Protein AF-A0A9Q0ZP35-F1 (afdb_monomer)

Structure (mmCIF, N/CA/C/O backbone):
data_AF-A0A9Q0ZP35-F1
#
_entry.id   AF-A0A9Q0ZP35-F1
#
loop_
_atom_site.group_PDB
_atom_site.id
_atom_site.type_symbol
_atom_site.label_atom_id
_atom_site.label_alt_id
_atom_site.label_comp_id
_atom_site.label_asym_id
_atom_site.label_entity_id
_atom_site.label_seq_id
_atom_site.pdbx_PDB_ins_code
_atom_site.Cartn_x
_atom_site.Cartn_y
_atom_site.Cartn_z
_atom_site.occupancy
_atom_site.B_iso_or_equiv
_atom_site.auth_seq_id
_atom_site.auth_comp_id
_atom_site.auth_asym_id
_atom_site.auth_atom_id
_atom_site.pdbx_PDB_model_num
ATOM 1 N N . MET A 1 1 ? 22.284 16.880 53.306 1.00 50.34 1 MET A N 1
ATOM 2 C CA . MET A 1 1 ? 22.492 16.732 51.847 1.00 50.34 1 MET A CA 1
ATOM 3 C C . MET A 1 1 ? 21.295 17.346 51.141 1.00 50.34 1 MET A C 1
ATOM 5 O O . MET A 1 1 ? 20.178 16.910 51.371 1.00 50.34 1 MET A 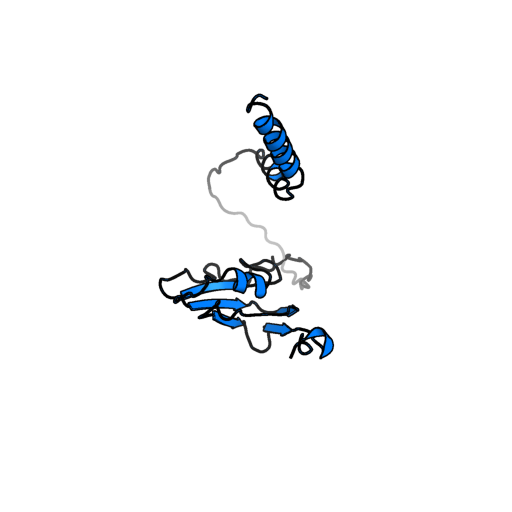O 1
ATOM 9 N N . SER A 1 2 ? 21.516 18.450 50.426 1.00 43.62 2 SER A N 1
ATOM 10 C CA . SER A 1 2 ? 20.464 19.332 49.906 1.00 43.62 2 SER A CA 1
ATOM 11 C C . SER A 1 2 ? 19.894 18.805 48.587 1.00 43.62 2 SER A C 1
ATOM 13 O O . SER A 1 2 ? 20.642 18.565 47.641 1.00 43.62 2 SER A O 1
ATOM 15 N N . LEU A 1 3 ? 18.565 18.675 48.518 1.00 50.38 3 LEU A N 1
ATOM 16 C CA . LEU A 1 3 ? 17.781 18.155 47.386 1.00 50.38 3 LEU A CA 1
ATOM 17 C C . LEU A 1 3 ? 1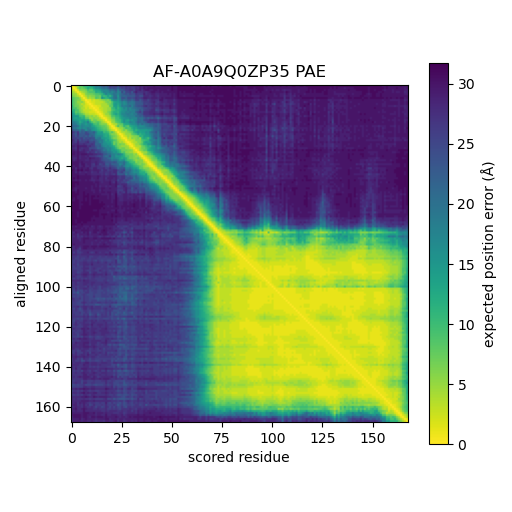7.859 19.024 46.107 1.00 50.38 3 LEU A C 1
ATOM 19 O O . LEU A 1 3 ? 17.232 18.710 45.101 1.00 50.38 3 LEU A O 1
ATOM 23 N N . LYS A 1 4 ? 18.627 20.122 46.128 1.00 52.59 4 LYS A N 1
ATOM 24 C CA . LYS A 1 4 ? 18.750 21.081 45.017 1.00 52.59 4 LYS A CA 1
ATOM 25 C C . LYS A 1 4 ? 19.734 20.656 43.918 1.00 52.59 4 LYS A C 1
ATOM 27 O O . LYS A 1 4 ? 19.657 21.189 42.816 1.00 52.59 4 LYS A O 1
ATOM 32 N N . ASN A 1 5 ? 20.605 19.674 44.166 1.00 53.00 5 ASN A N 1
ATOM 33 C CA . ASN A 1 5 ? 21.680 19.322 43.223 1.00 53.00 5 ASN A CA 1
ATOM 34 C C . ASN A 1 5 ? 21.307 18.197 42.240 1.00 53.00 5 ASN A C 1
ATOM 36 O O . ASN A 1 5 ? 22.010 17.989 41.257 1.00 53.00 5 ASN A O 1
ATOM 40 N N . ILE A 1 6 ? 20.191 17.498 42.471 1.00 54.69 6 ILE A N 1
ATOM 41 C CA . ILE A 1 6 ? 19.720 16.408 41.597 1.00 54.69 6 ILE A CA 1
ATOM 42 C C . ILE A 1 6 ? 19.043 16.974 40.333 1.00 54.69 6 ILE A C 1
ATOM 44 O O . ILE A 1 6 ? 19.101 16.366 39.269 1.00 54.69 6 ILE A O 1
ATOM 48 N N . SER A 1 7 ? 18.485 18.187 40.419 1.00 59.09 7 SER A N 1
ATOM 49 C CA . SER A 1 7 ? 17.813 18.859 39.299 1.00 59.09 7 SER A CA 1
ATOM 50 C C . SER A 1 7 ? 18.779 19.234 38.166 1.00 59.09 7 SER A C 1
ATOM 52 O O . SER A 1 7 ? 18.476 19.037 36.993 1.00 59.09 7 SER A O 1
ATOM 54 N N . PHE A 1 8 ? 19.988 19.697 38.500 1.00 58.78 8 PHE A N 1
ATOM 55 C CA . PHE A 1 8 ? 20.940 20.194 37.501 1.00 58.78 8 PHE A CA 1
ATOM 56 C C . PHE A 1 8 ? 21.558 19.075 36.649 1.00 58.78 8 PHE A C 1
ATOM 58 O O . PHE A 1 8 ? 21.727 19.244 35.445 1.00 58.78 8 PHE A O 1
ATOM 65 N N . ALA A 1 9 ? 21.846 17.913 37.245 1.00 58.12 9 ALA A N 1
ATOM 66 C CA . ALA A 1 9 ? 22.423 16.779 36.519 1.00 58.12 9 ALA A CA 1
ATOM 67 C C . ALA A 1 9 ? 21.437 16.173 35.502 1.00 58.12 9 ALA A C 1
ATOM 69 O O . ALA A 1 9 ? 21.829 15.823 34.391 1.00 58.12 9 ALA A O 1
ATOM 70 N N . ILE A 1 10 ? 20.148 16.111 35.853 1.00 61.28 10 ILE A N 1
ATOM 71 C CA . ILE A 1 10 ? 19.091 15.606 34.965 1.00 61.28 10 ILE A CA 1
ATOM 72 C C . ILE A 1 10 ? 18.809 16.609 33.834 1.00 61.28 10 ILE A C 1
ATOM 74 O O . ILE A 1 10 ? 18.613 16.206 32.689 1.00 61.28 10 ILE A O 1
ATOM 78 N N . LEU A 1 11 ? 18.865 17.914 34.120 1.00 60.22 11 LEU A N 1
ATOM 79 C CA . LEU A 1 11 ? 18.651 18.960 33.116 1.00 60.22 11 LEU A CA 1
ATOM 80 C C . LEU A 1 11 ? 19.783 19.011 32.073 1.00 60.22 11 LEU A C 1
ATOM 82 O O . LEU A 1 11 ? 19.511 19.169 30.885 1.00 60.22 11 LEU A O 1
ATOM 86 N N . VAL A 1 12 ? 21.039 18.801 32.491 1.00 63.06 12 VAL A N 1
ATOM 87 C CA . VAL A 1 12 ? 22.195 18.701 31.577 1.00 63.06 12 VAL A CA 1
ATOM 88 C C . VAL A 1 12 ? 22.139 17.418 30.735 1.00 63.06 12 VAL A C 1
ATOM 90 O O . VAL A 1 12 ? 22.454 17.458 29.546 1.00 63.06 12 VAL A O 1
ATOM 93 N N . ALA A 1 13 ? 21.671 16.298 31.298 1.00 58.38 13 ALA A N 1
ATOM 94 C CA . ALA A 1 13 ? 21.503 15.045 30.556 1.00 58.38 13 ALA A CA 1
ATOM 95 C C . ALA A 1 13 ? 20.404 15.129 29.476 1.00 58.38 13 ALA A C 1
ATOM 97 O O . ALA A 1 13 ? 20.577 14.599 28.379 1.00 58.38 13 ALA A O 1
ATOM 98 N N . LEU A 1 14 ? 19.304 15.843 29.745 1.00 58.19 14 LEU A N 1
ATOM 99 C CA . LEU A 1 14 ? 18.240 16.081 28.760 1.00 58.19 14 LEU A CA 1
ATOM 100 C C . LEU A 1 14 ? 18.667 17.060 27.653 1.00 58.19 14 LEU A C 1
ATOM 102 O O . LEU A 1 14 ? 18.265 16.888 26.505 1.00 58.19 14 LEU A O 1
ATOM 106 N N . LEU A 1 15 ? 19.530 18.035 27.961 1.00 57.41 15 LEU A N 1
ATOM 107 C CA . LEU A 1 15 ? 20.110 18.941 26.961 1.00 57.41 15 LEU A CA 1
ATOM 108 C C . LEU A 1 15 ? 21.119 18.237 26.037 1.00 57.41 15 LEU A C 1
ATOM 110 O O . LEU A 1 15 ? 21.170 18.542 24.847 1.00 57.41 15 LEU A O 1
ATOM 114 N N . ALA A 1 16 ? 21.869 17.250 26.537 1.00 51.72 16 ALA A N 1
ATOM 115 C CA . ALA A 1 16 ? 22.790 16.456 25.718 1.00 51.72 16 ALA A CA 1
ATOM 116 C C . ALA A 1 16 ? 22.071 15.493 24.749 1.00 51.72 16 ALA A C 1
ATOM 118 O O . ALA A 1 16 ? 22.609 15.173 23.690 1.00 51.72 16 ALA A O 1
ATOM 119 N N . ALA A 1 17 ? 20.836 15.080 25.057 1.00 48.22 17 ALA A N 1
ATOM 120 C CA . ALA A 1 17 ? 20.024 14.224 24.187 1.00 48.22 17 ALA A CA 1
ATOM 121 C C . ALA A 1 17 ? 19.351 14.976 23.016 1.00 48.22 17 ALA A C 1
ATOM 123 O O . ALA A 1 17 ? 18.766 14.345 22.138 1.00 48.22 17 ALA A O 1
ATOM 124 N N . ALA A 1 18 ? 19.443 16.310 22.968 1.00 51.44 18 ALA A N 1
ATOM 125 C CA . ALA A 1 18 ? 18.856 17.126 21.902 1.00 51.44 18 ALA A CA 1
ATOM 126 C C . ALA A 1 18 ? 19.822 17.442 20.741 1.00 51.44 18 ALA A C 1
ATOM 128 O O . ALA A 1 18 ? 19.395 18.003 19.734 1.00 51.44 18 ALA A O 1
ATOM 129 N N . ILE A 1 19 ? 21.105 17.071 20.841 1.00 53.47 19 ILE A N 1
ATOM 130 C CA . ILE A 1 19 ? 22.132 17.399 19.827 1.00 53.47 19 ILE A CA 1
ATOM 131 C C . ILE A 1 19 ? 22.316 16.258 18.802 1.00 53.47 19 ILE A C 1
ATOM 133 O O . ILE A 1 19 ? 22.925 16.445 17.754 1.00 53.47 19 ILE A O 1
ATOM 137 N N . SER A 1 20 ? 21.716 15.088 19.035 1.00 54.47 20 SER A N 1
ATOM 138 C CA . SER A 1 20 ? 21.719 13.948 18.105 1.00 54.47 20 SER A CA 1
ATOM 139 C C . SER A 1 20 ? 20.368 13.712 17.421 1.00 54.47 20 SER A C 1
ATOM 141 O O . SER A 1 20 ? 20.118 12.618 16.920 1.00 54.47 20 SER A O 1
ATOM 143 N N . ASN A 1 21 ? 19.483 14.716 17.392 1.00 53.53 21 ASN A N 1
ATOM 144 C CA . ASN A 1 21 ? 18.186 14.598 16.734 1.00 53.53 21 ASN A CA 1
ATOM 145 C C . ASN A 1 21 ? 18.282 15.024 15.249 1.00 53.53 21 ASN A C 1
ATOM 147 O O . ASN A 1 21 ? 18.418 16.218 14.970 1.00 53.53 21 ASN A O 1
ATOM 151 N N . PRO A 1 22 ? 18.185 14.101 14.271 1.00 58.94 22 PRO A N 1
ATOM 152 C CA . PRO A 1 22 ? 18.338 14.413 12.846 1.00 58.94 22 PRO A CA 1
ATOM 153 C C . PRO A 1 22 ? 17.160 15.195 12.231 1.00 58.94 22 PRO A C 1
ATOM 155 O O . PRO A 1 22 ? 17.176 15.481 11.036 1.00 58.94 22 PRO A O 1
ATOM 158 N N . TYR A 1 23 ? 16.152 15.586 13.018 1.00 54.84 23 TYR A N 1
ATOM 159 C CA . TYR A 1 23 ? 14.969 16.312 12.536 1.00 54.84 23 TYR A CA 1
ATOM 160 C C . TYR A 1 23 ? 15.125 17.846 12.458 1.00 54.84 23 TYR A C 1
ATOM 162 O O . TYR A 1 23 ? 14.210 18.528 11.998 1.00 54.84 23 TYR A O 1
ATOM 170 N N . LEU A 1 24 ? 16.275 18.416 12.846 1.00 48.78 24 LEU A N 1
ATOM 171 C CA . LEU A 1 24 ? 16.521 19.870 12.817 1.00 48.78 24 LEU A CA 1
ATOM 172 C C . LEU A 1 24 ? 17.383 20.336 11.624 1.00 48.78 24 LEU A C 1
ATOM 174 O O . LEU A 1 24 ? 18.074 21.346 11.702 1.00 48.78 24 LEU A O 1
ATOM 178 N N . SER A 1 25 ? 17.359 19.619 10.500 1.00 53.31 25 SER A N 1
ATOM 179 C CA . SER A 1 25 ? 18.009 20.042 9.244 1.00 53.31 25 SER A CA 1
ATOM 180 C C . SER A 1 25 ? 17.031 20.629 8.215 1.00 53.31 25 SER A C 1
ATOM 182 O O . SER A 1 25 ? 17.460 21.140 7.182 1.00 53.31 25 SER A O 1
ATOM 184 N N . LEU A 1 26 ? 15.722 20.622 8.500 1.00 49.94 26 LEU A N 1
ATOM 185 C CA . LEU A 1 26 ? 14.698 21.072 7.548 1.00 49.94 26 LEU A CA 1
ATOM 186 C C . LEU A 1 26 ? 14.356 22.569 7.632 1.00 49.94 26 LEU A C 1
ATOM 188 O O . LEU A 1 26 ? 13.927 23.152 6.640 1.00 49.94 26 LEU A O 1
ATOM 192 N N . TRP A 1 27 ? 14.566 23.216 8.781 1.00 46.91 27 TRP A N 1
ATOM 193 C CA . TRP A 1 27 ? 14.113 24.599 8.992 1.00 46.91 27 TRP A CA 1
ATOM 194 C C . TRP A 1 27 ? 15.061 25.665 8.424 1.00 46.91 27 TRP A C 1
ATOM 196 O O . TRP A 1 27 ? 14.606 26.742 8.052 1.00 46.91 27 TRP A O 1
ATOM 206 N N . HIS A 1 28 ? 16.351 25.360 8.242 1.00 40.47 28 HIS A N 1
ATOM 207 C CA . HIS A 1 28 ? 17.292 26.298 7.611 1.00 40.47 28 HIS A CA 1
ATOM 208 C C . HIS A 1 28 ? 17.098 26.442 6.089 1.00 40.47 28 HIS A C 1
ATOM 210 O O . HIS A 1 28 ? 17.599 27.400 5.511 1.00 40.47 28 HIS A O 1
ATOM 216 N N . ARG A 1 29 ? 16.333 25.554 5.429 1.00 46.34 29 ARG A N 1
ATOM 217 C CA . ARG A 1 29 ? 15.989 25.705 3.998 1.00 46.34 29 ARG A CA 1
ATOM 218 C C . ARG A 1 29 ? 14.755 26.574 3.739 1.00 46.34 29 ARG A C 1
ATOM 220 O O . ARG A 1 29 ? 14.447 26.826 2.580 1.00 46.34 29 ARG A O 1
ATOM 227 N N . LEU A 1 30 ? 14.060 27.038 4.781 1.00 48.94 30 LEU A N 1
ATOM 228 C CA . LEU A 1 30 ? 12.830 27.829 4.639 1.00 48.94 30 LEU A CA 1
ATOM 229 C C . LEU A 1 30 ? 13.041 29.348 4.728 1.00 48.94 30 LEU A C 1
ATOM 231 O O . LEU A 1 30 ? 12.104 30.095 4.475 1.00 48.94 30 LEU A O 1
ATOM 235 N N . ILE A 1 31 ? 14.252 29.821 5.038 1.00 46.06 31 ILE A N 1
ATOM 236 C CA . ILE A 1 31 ? 14.540 31.265 5.155 1.00 46.06 31 ILE A CA 1
ATOM 237 C C . ILE A 1 31 ? 15.062 31.873 3.834 1.00 46.06 31 ILE A C 1
ATOM 239 O O . ILE A 1 31 ? 14.970 33.078 3.636 1.00 46.06 31 ILE A O 1
ATOM 243 N N . GLU A 1 32 ? 15.510 31.059 2.875 1.00 46.28 32 GLU A N 1
ATOM 244 C CA . GLU A 1 32 ? 16.089 31.541 1.604 1.00 46.28 32 GLU A CA 1
ATOM 245 C C . GLU A 1 32 ? 15.076 31.720 0.456 1.00 46.28 32 GLU A C 1
ATOM 247 O O . GLU A 1 32 ? 15.427 32.230 -0.602 1.00 46.28 32 GLU A O 1
ATOM 252 N N . LEU A 1 33 ? 13.795 31.377 0.638 1.00 43.44 33 LEU A N 1
ATOM 253 C CA . LEU A 1 33 ? 12.761 31.604 -0.387 1.00 43.44 33 LEU A CA 1
ATOM 254 C C . LEU A 1 33 ? 11.908 32.850 -0.088 1.00 43.44 33 LEU A C 1
ATOM 256 O O . LEU A 1 33 ? 10.702 32.865 -0.311 1.00 43.44 33 LEU A O 1
ATOM 260 N N . GLY A 1 34 ? 12.532 33.881 0.485 1.00 46.31 34 GLY A N 1
ATOM 261 C CA . GLY A 1 34 ? 11.876 35.117 0.918 1.00 46.31 34 GLY A CA 1
ATOM 262 C C . GLY A 1 34 ? 12.111 36.341 0.030 1.00 46.31 34 GLY A C 1
ATOM 263 O O . GLY A 1 34 ? 11.550 37.393 0.324 1.00 46.31 34 GLY A O 1
ATOM 264 N N . LEU A 1 35 ? 12.919 36.265 -1.033 1.00 45.75 35 LEU A N 1
ATOM 265 C CA . LEU A 1 35 ? 13.250 37.443 -1.846 1.00 45.75 35 LEU A CA 1
ATOM 266 C C . LEU A 1 35 ? 13.330 37.127 -3.345 1.00 45.75 35 LEU A C 1
ATOM 268 O O . LEU A 1 35 ? 14.398 36.890 -3.896 1.00 45.75 35 LEU A O 1
ATOM 272 N N . ALA A 1 36 ? 12.182 37.220 -4.012 1.00 37.38 36 ALA A N 1
ATOM 273 C CA . ALA A 1 36 ? 12.095 37.633 -5.411 1.00 37.38 36 ALA A CA 1
ATOM 274 C C . ALA A 1 36 ? 10.764 38.376 -5.630 1.00 37.38 36 ALA A C 1
ATOM 276 O O . ALA A 1 36 ? 9.766 37.833 -6.088 1.00 37.38 36 ALA A O 1
ATOM 277 N N . THR A 1 37 ? 10.758 39.624 -5.162 1.00 40.78 37 THR A N 1
ATOM 278 C CA . THR A 1 37 ? 10.176 40.812 -5.811 1.00 40.78 37 THR A CA 1
ATOM 279 C C . THR A 1 37 ? 8.991 40.626 -6.775 1.00 40.78 37 THR A C 1
ATOM 281 O O . THR A 1 37 ? 9.160 40.319 -7.950 1.00 40.78 37 THR A O 1
ATOM 284 N N . PHE A 1 38 ? 7.801 40.946 -6.259 1.00 41.62 38 PHE A N 1
ATOM 285 C CA . PHE A 1 38 ? 6.796 41.863 -6.822 1.00 41.62 38 PHE A CA 1
ATOM 286 C C . PHE A 1 38 ? 6.905 42.265 -8.311 1.00 41.62 38 PHE A C 1
ATOM 288 O O . PHE A 1 38 ? 7.771 43.057 -8.676 1.00 41.62 38 PHE A O 1
ATOM 295 N N . SER A 1 39 ? 5.889 41.898 -9.105 1.00 38.03 39 SER A N 1
ATOM 296 C CA . SER A 1 39 ? 5.264 42.797 -10.095 1.00 38.03 39 SER A CA 1
ATOM 297 C C . SER A 1 39 ? 3.866 42.279 -10.505 1.00 38.03 39 SER A C 1
ATOM 299 O O . SER A 1 39 ? 3.777 41.164 -11.020 1.00 38.03 39 SER A O 1
ATOM 301 N N . PRO A 1 40 ? 2.764 43.017 -10.253 1.00 42.75 40 PRO A N 1
ATOM 302 C CA . PRO A 1 40 ? 1.423 42.662 -10.728 1.00 42.75 40 PRO A CA 1
ATOM 303 C C . PRO A 1 40 ? 1.103 43.210 -12.145 1.00 42.75 40 PRO A C 1
ATOM 305 O O . PRO A 1 40 ? 1.837 44.049 -12.668 1.00 42.75 40 PRO A O 1
ATOM 308 N N . PRO A 1 41 ? 0.016 42.722 -12.786 1.00 50.78 41 PRO A N 1
ATOM 309 C CA . PRO A 1 41 ? -0.203 42.750 -14.236 1.00 50.78 41 PRO A CA 1
ATOM 310 C C . PRO A 1 41 ? -1.020 43.966 -14.694 1.00 50.78 41 PRO A C 1
ATOM 312 O O . PRO A 1 41 ? -1.943 44.376 -13.994 1.00 50.78 41 PRO A O 1
ATOM 315 N N . ILE A 1 42 ? -0.758 44.507 -15.894 1.00 43.12 42 ILE A N 1
ATOM 316 C CA . ILE A 1 42 ? -1.591 45.570 -16.486 1.00 43.12 42 ILE A CA 1
ATOM 317 C C . ILE A 1 42 ? -1.791 45.382 -18.005 1.00 43.12 42 ILE A C 1
ATOM 319 O O . ILE A 1 42 ? -0.864 45.512 -18.792 1.00 43.12 42 ILE A O 1
ATOM 323 N N . PHE A 1 43 ? -3.063 45.121 -18.335 1.00 34.50 43 PHE A N 1
ATOM 324 C CA . PHE A 1 43 ? -3.895 45.588 -19.456 1.00 34.50 43 PHE A CA 1
ATOM 325 C C . PHE A 1 43 ? -3.594 45.228 -20.924 1.00 34.50 43 PHE A C 1
ATOM 327 O O . PHE A 1 43 ? -2.563 45.527 -21.511 1.00 34.50 43 PHE A O 1
ATOM 334 N N . ALA A 1 44 ? -4.648 44.672 -21.531 1.00 38.47 44 ALA A N 1
ATOM 335 C CA . ALA A 1 44 ? -4.882 44.498 -22.956 1.00 38.47 44 ALA A CA 1
ATOM 336 C C . ALA A 1 44 ? -5.025 45.828 -23.719 1.00 38.47 44 ALA A C 1
ATOM 338 O O . ALA A 1 44 ? -5.527 46.801 -23.160 1.00 38.47 44 ALA A O 1
ATOM 339 N N . THR A 1 45 ? -4.687 45.823 -25.016 1.00 36.56 45 THR A N 1
ATOM 340 C CA . THR A 1 45 ? -5.436 46.423 -26.156 1.00 36.56 45 THR A CA 1
ATOM 341 C C . THR A 1 45 ? -4.664 46.163 -27.475 1.00 36.56 45 THR A C 1
ATOM 343 O O . THR A 1 45 ? -3.443 46.228 -27.471 1.00 36.56 45 THR A O 1
ATOM 346 N N . PHE A 1 46 ? -5.283 45.556 -28.511 1.00 33.34 46 PHE A N 1
ATOM 347 C CA . PHE A 1 46 ? -5.830 46.187 -29.750 1.00 33.34 46 PHE A CA 1
ATOM 348 C C . PHE A 1 46 ? -4.736 46.943 -30.568 1.00 33.34 46 PHE A C 1
ATOM 350 O O . PHE A 1 46 ? -4.059 47.776 -29.993 1.00 33.34 46 PHE A O 1
ATOM 357 N N . ILE A 1 47 ? -4.442 46.766 -31.874 1.00 35.97 47 ILE A N 1
ATOM 358 C CA . ILE A 1 47 ? -5.235 46.572 -33.111 1.00 35.97 47 ILE A CA 1
ATOM 359 C C . ILE A 1 47 ? -4.380 45.911 -34.228 1.00 35.97 47 ILE A C 1
ATOM 361 O O . ILE A 1 47 ? -3.155 45.923 -34.206 1.00 35.97 47 ILE A O 1
ATOM 365 N N . ALA A 1 48 ? -5.114 45.363 -35.197 1.00 36.50 48 ALA A N 1
ATOM 366 C CA . ALA A 1 48 ? -4.816 44.689 -36.457 1.00 36.50 48 ALA A CA 1
ATOM 367 C C . ALA A 1 48 ? -3.881 45.336 -37.521 1.00 36.50 48 ALA A C 1
ATOM 369 O O . ALA A 1 48 ? -3.780 46.552 -37.643 1.00 36.50 48 ALA A O 1
ATOM 370 N N . ASN A 1 49 ? -3.416 44.423 -38.396 1.00 39.91 49 ASN A N 1
ATOM 371 C CA . ASN A 1 49 ? -3.147 44.485 -39.848 1.00 39.91 49 ASN A CA 1
ATOM 372 C C . ASN A 1 49 ? -1.954 45.273 -40.422 1.00 39.91 49 ASN A C 1
ATOM 374 O O . ASN A 1 49 ? -2.003 46.493 -40.503 1.00 39.91 49 ASN A O 1
ATOM 378 N N . SER A 1 50 ? -1.050 44.539 -41.093 1.00 36.16 50 SER A N 1
ATOM 379 C CA . SER A 1 50 ? -0.769 44.718 -42.535 1.00 36.16 50 SER A CA 1
ATOM 380 C C . SER A 1 50 ? 0.144 43.614 -43.103 1.00 36.16 50 SER A C 1
ATOM 382 O O . SER A 1 50 ? 1.268 43.452 -42.650 1.00 36.16 50 SER A O 1
ATOM 384 N N . ILE A 1 51 ? -0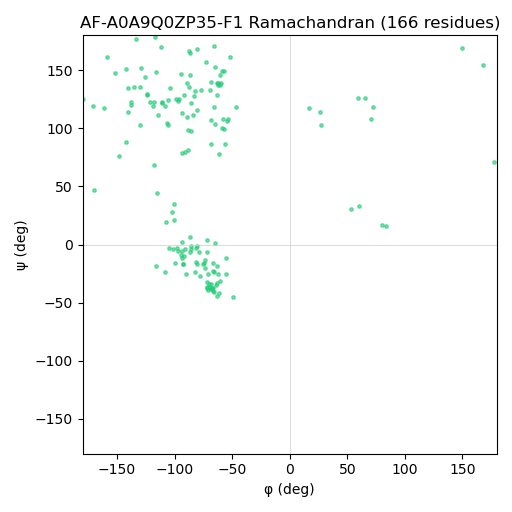.404 42.877 -44.078 1.00 41.16 51 ILE A N 1
ATOM 385 C CA . ILE A 1 51 ? 0.179 42.344 -45.329 1.00 41.16 51 ILE A CA 1
ATOM 386 C C . ILE A 1 51 ? 1.698 42.086 -45.347 1.00 41.16 51 ILE A C 1
ATOM 388 O O . ILE A 1 51 ? 2.483 43.024 -45.448 1.00 41.16 51 ILE A O 1
ATOM 392 N N . GLU A 1 52 ? 2.080 40.810 -45.455 1.00 33.62 52 GLU A N 1
ATOM 393 C CA . GLU A 1 52 ? 3.248 40.414 -46.246 1.00 33.62 52 GLU A CA 1
ATOM 394 C C . GLU A 1 52 ? 2.919 39.148 -47.048 1.00 33.62 52 GLU A C 1
ATOM 396 O O . GLU A 1 52 ? 2.462 38.127 -46.533 1.00 33.62 52 GLU A O 1
ATOM 401 N N . GLU A 1 53 ? 3.074 39.296 -48.352 1.00 37.62 53 GLU A N 1
ATOM 402 C CA . GLU A 1 53 ? 2.804 38.355 -49.425 1.00 37.62 53 GLU A CA 1
ATOM 403 C C . GLU A 1 53 ? 4.134 37.664 -49.750 1.00 37.62 53 GLU A C 1
ATOM 405 O O . GLU A 1 53 ? 5.126 38.350 -49.983 1.00 37.62 53 GLU A O 1
ATOM 410 N N . GLY A 1 54 ? 4.212 36.326 -49.721 1.00 34.12 54 GLY A N 1
ATOM 411 C CA . GLY A 1 54 ? 5.533 35.702 -49.854 1.00 34.12 54 GLY A CA 1
ATOM 412 C C . GLY A 1 54 ? 5.632 34.182 -49.764 1.00 34.12 54 GLY A C 1
ATOM 413 O O . GLY A 1 54 ? 6.225 33.666 -48.831 1.00 34.12 54 GLY A O 1
ATOM 414 N N . HIS A 1 55 ? 5.141 33.496 -50.799 1.00 43.31 55 HIS A N 1
ATOM 415 C CA . HIS A 1 55 ? 5.723 32.274 -51.383 1.00 43.31 55 HIS A CA 1
ATOM 416 C C . HIS A 1 55 ? 5.645 30.964 -50.569 1.00 43.31 55 HIS A C 1
ATOM 418 O O . HIS A 1 55 ? 6.385 30.692 -49.627 1.00 43.31 55 HIS A O 1
ATOM 424 N N . HIS A 1 56 ? 4.776 30.072 -51.051 1.00 53.09 56 HIS A N 1
ATOM 425 C CA . HIS A 1 56 ? 4.641 28.696 -50.591 1.00 53.09 56 HIS A CA 1
ATOM 426 C C . HIS A 1 56 ? 5.867 27.849 -50.957 1.00 53.09 56 HIS A C 1
ATOM 428 O O . HIS A 1 56 ? 6.027 27.418 -52.099 1.00 53.09 56 HIS A O 1
ATOM 434 N N . HIS A 1 57 ? 6.681 27.531 -49.954 1.00 48.88 57 HIS A N 1
ATOM 435 C CA . HIS A 1 57 ? 7.638 26.435 -50.015 1.00 48.88 57 HIS A CA 1
ATOM 436 C C . HIS A 1 57 ? 7.238 25.365 -49.000 1.00 48.88 57 HIS A C 1
ATOM 438 O O . HIS A 1 57 ? 7.291 25.567 -47.787 1.00 48.88 57 HIS A O 1
ATOM 444 N N . HIS A 1 58 ? 6.803 24.212 -49.513 1.00 52.97 58 HIS A N 1
ATOM 445 C CA . HIS A 1 58 ? 6.561 23.013 -48.720 1.00 52.97 58 HIS A CA 1
ATOM 446 C C . HIS A 1 58 ? 7.895 22.462 -48.214 1.00 52.97 58 HIS A C 1
ATOM 448 O O . HIS A 1 58 ? 8.514 21.599 -48.834 1.00 52.97 58 HIS A O 1
ATOM 454 N N . HIS A 1 59 ? 8.341 22.966 -47.070 1.00 47.50 59 HIS A N 1
ATOM 455 C CA . HIS A 1 59 ? 9.387 22.322 -46.300 1.00 47.50 59 HIS A CA 1
ATOM 456 C C . HIS A 1 59 ? 8.745 21.254 -45.422 1.00 47.50 59 HIS A C 1
ATOM 458 O O . HIS A 1 59 ? 7.997 21.539 -44.488 1.00 47.50 59 HIS A O 1
ATOM 464 N N . HIS A 1 60 ? 9.038 19.995 -45.743 1.00 54.03 60 HIS A N 1
ATOM 465 C CA . HIS A 1 60 ? 8.835 18.891 -44.823 1.00 54.03 60 HIS A CA 1
ATOM 466 C C . HIS A 1 60 ? 9.660 19.168 -43.564 1.00 54.03 60 HIS A C 1
ATOM 468 O O . HIS A 1 60 ? 10.872 18.957 -43.535 1.00 54.03 60 HIS A O 1
ATOM 474 N N . HIS A 1 61 ? 8.999 19.649 -42.514 1.00 49.78 61 HIS A N 1
ATOM 475 C CA . HIS A 1 61 ? 9.556 19.579 -41.179 1.00 49.78 61 HIS A CA 1
ATOM 476 C C . HIS A 1 61 ? 9.659 18.101 -40.808 1.00 49.78 61 HIS A C 1
ATOM 478 O O . HIS A 1 61 ? 8.672 17.458 -40.448 1.00 49.78 61 HIS A O 1
ATOM 484 N N . ASN A 1 62 ? 10.875 17.566 -40.869 1.00 50.44 62 ASN A N 1
ATOM 485 C CA . ASN A 1 62 ? 11.234 16.463 -39.998 1.00 50.44 62 ASN A CA 1
ATOM 486 C C . ASN A 1 62 ? 11.027 16.973 -38.571 1.00 50.44 62 ASN A C 1
ATOM 488 O O . ASN A 1 62 ? 11.759 17.852 -38.113 1.00 50.44 62 ASN A O 1
ATOM 492 N N . LYS A 1 63 ? 9.985 16.474 -37.892 1.00 48.22 63 LYS A N 1
ATOM 493 C CA . LYS A 1 63 ? 9.812 16.679 -36.453 1.00 48.22 63 LYS A CA 1
ATOM 494 C C . LYS A 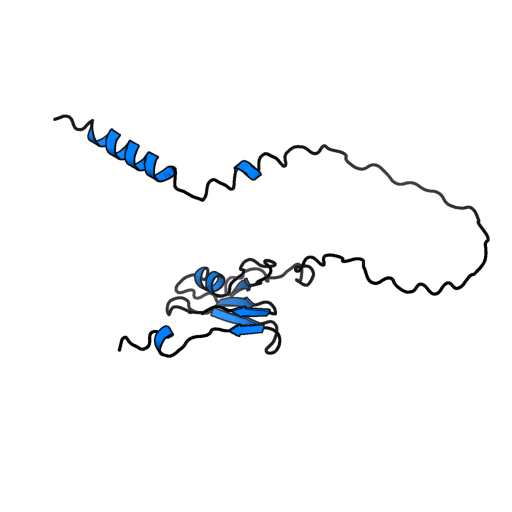1 63 ? 11.100 16.219 -35.779 1.00 48.22 63 LYS A C 1
ATOM 496 O O . LYS A 1 63 ? 11.374 15.024 -35.729 1.00 48.22 63 LYS A O 1
ATOM 501 N N . HIS A 1 64 ? 11.884 17.174 -35.294 1.00 46.59 64 HIS A N 1
ATOM 502 C CA . HIS A 1 64 ? 13.030 16.903 -34.447 1.00 46.59 64 HIS A CA 1
ATOM 503 C C . HIS A 1 64 ? 12.492 16.322 -33.128 1.00 46.59 64 HIS A C 1
ATOM 505 O O . HIS A 1 64 ? 11.703 16.990 -32.455 1.00 46.59 64 HIS A O 1
ATOM 511 N N . PRO A 1 65 ? 12.838 15.081 -32.755 1.00 62.19 65 PRO A N 1
ATOM 512 C CA . PRO A 1 65 ? 12.342 14.469 -31.538 1.00 62.19 65 PRO A CA 1
ATOM 513 C C . PRO A 1 65 ? 13.324 14.778 -30.412 1.00 62.19 65 PRO A C 1
ATOM 515 O O . PRO A 1 65 ? 14.158 13.940 -30.097 1.00 62.19 65 PRO A O 1
ATOM 518 N N . SER A 1 66 ? 13.293 15.974 -29.824 1.00 52.56 66 SER A N 1
ATOM 519 C CA . SER A 1 66 ? 14.085 16.215 -28.607 1.00 52.56 66 SER A CA 1
ATOM 520 C C . SER A 1 66 ? 13.776 17.534 -27.903 1.00 52.56 66 SER A C 1
ATOM 522 O O . SER A 1 66 ? 14.703 18.210 -27.472 1.00 52.56 66 SER A O 1
ATOM 524 N N . ASP A 1 67 ? 12.507 17.866 -27.691 1.00 51.66 67 ASP A N 1
ATOM 525 C CA . ASP A 1 67 ? 12.202 18.460 -26.394 1.00 51.66 67 ASP A CA 1
ATOM 526 C C . ASP A 1 67 ? 11.968 17.281 -25.467 1.00 51.66 67 ASP A C 1
ATOM 528 O O . ASP A 1 67 ? 10.901 16.665 -25.450 1.00 51.66 67 ASP A O 1
ATOM 532 N N . ARG A 1 68 ? 13.009 16.923 -24.706 1.00 54.03 68 ARG A N 1
ATOM 533 C CA . ARG A 1 68 ? 12.812 16.235 -23.433 1.00 54.03 68 ARG A CA 1
ATOM 534 C C . ARG A 1 68 ? 12.002 17.199 -22.568 1.00 54.03 68 ARG A C 1
ATOM 536 O O . ARG A 1 68 ? 12.551 17.854 -21.688 1.00 54.03 68 ARG A O 1
ATOM 543 N N . LYS A 1 69 ? 10.689 17.281 -22.808 1.00 45.09 69 LYS A N 1
ATOM 544 C CA . LYS A 1 69 ? 9.755 17.592 -21.741 1.00 45.09 69 LYS A CA 1
ATOM 545 C C . LYS A 1 69 ? 10.100 16.529 -20.714 1.00 45.09 69 LYS A C 1
ATOM 547 O O . LYS A 1 69 ? 9.869 15.342 -20.946 1.00 45.09 69 LYS A O 1
ATOM 552 N N . MET A 1 70 ? 10.776 16.933 -19.644 1.00 44.41 70 MET A N 1
ATOM 553 C CA . MET A 1 70 ? 10.679 16.210 -18.395 1.00 44.41 70 MET A CA 1
ATOM 554 C C . MET A 1 70 ? 9.183 16.222 -18.121 1.00 44.41 70 MET A C 1
ATOM 556 O O . MET A 1 70 ? 8.670 17.186 -17.565 1.00 44.41 70 MET A O 1
ATOM 560 N N . ALA A 1 71 ? 8.464 15.239 -18.667 1.00 58.28 71 ALA A N 1
ATOM 561 C CA . ALA A 1 71 ? 7.152 14.896 -18.192 1.00 58.28 71 ALA A CA 1
ATOM 562 C C . ALA A 1 71 ? 7.438 14.586 -16.733 1.00 58.28 71 ALA A C 1
ATOM 564 O O . ALA A 1 71 ? 8.080 13.588 -16.401 1.00 58.28 71 ALA A O 1
ATOM 565 N N . ASN A 1 72 ? 7.166 15.569 -15.886 1.00 67.06 72 ASN A N 1
ATOM 566 C CA . ASN A 1 72 ? 7.104 15.383 -14.463 1.00 67.06 72 ASN A CA 1
ATOM 567 C C . ASN A 1 72 ? 6.253 14.135 -14.296 1.00 67.06 72 ASN A C 1
ATOM 569 O O . ASN A 1 72 ? 5.136 14.067 -14.796 1.00 67.06 72 ASN A O 1
ATOM 573 N N . ILE A 1 73 ? 6.864 13.113 -13.699 1.00 73.56 73 ILE A N 1
ATOM 574 C CA . ILE A 1 73 ? 6.408 11.715 -13.694 1.00 73.56 73 ILE A CA 1
ATOM 575 C C . ILE A 1 73 ? 4.962 11.583 -13.161 1.00 73.56 73 ILE A C 1
ATOM 577 O O . ILE A 1 73 ? 4.323 10.549 -13.308 1.00 73.56 73 ILE A O 1
ATOM 581 N N . CYS A 1 74 ? 4.445 12.662 -12.576 1.00 80.50 74 CYS A N 1
ATOM 582 C CA . CYS A 1 74 ? 3.158 12.787 -11.929 1.00 80.50 74 CYS A CA 1
ATOM 583 C C . CYS A 1 74 ? 2.048 13.417 -12.793 1.00 80.50 74 CYS A C 1
ATOM 585 O O . CYS A 1 74 ? 0.925 13.495 -12.313 1.00 80.50 74 CYS A O 1
ATOM 587 N N . GLU A 1 75 ? 2.308 13.859 -14.031 1.00 74.38 75 GLU A N 1
ATOM 588 C CA . GLU A 1 75 ? 1.265 14.462 -14.903 1.00 74.38 75 GLU A CA 1
ATOM 589 C C . GLU A 1 75 ? 0.177 13.473 -15.336 1.00 74.38 75 GLU A C 1
ATOM 591 O O . GLU A 1 75 ? -0.890 13.881 -15.785 1.00 74.38 75 GLU A O 1
ATOM 596 N N . ASP A 1 76 ? 0.432 12.173 -15.188 1.00 76.12 76 ASP A N 1
ATOM 597 C CA . ASP A 1 76 ? -0.536 11.129 -15.523 1.00 76.12 76 ASP A CA 1
ATOM 598 C C . ASP A 1 76 ? -1.571 10.897 -14.400 1.00 76.12 76 ASP A C 1
ATOM 600 O O . ASP A 1 76 ? -2.492 10.092 -14.562 1.00 76.12 76 ASP A O 1
ATOM 604 N N . PHE A 1 77 ? -1.449 11.586 -13.256 1.00 78.50 77 PHE A N 1
ATOM 605 C CA . PHE A 1 77 ? -2.400 11.462 -12.151 1.00 78.50 77 PHE A CA 1
ATOM 606 C C . PHE A 1 77 ? -3.640 12.341 -12.366 1.00 78.50 77 PHE A C 1
ATOM 608 O O . PHE A 1 77 ? -3.509 13.535 -12.646 1.00 78.50 77 PHE A O 1
ATOM 615 N N . PRO A 1 78 ? -4.860 11.802 -12.177 1.00 79.88 78 PRO A N 1
ATOM 616 C CA . PRO A 1 78 ? -6.063 12.624 -12.168 1.00 79.88 78 PRO A CA 1
ATOM 617 C C . PRO A 1 78 ? -5.979 13.686 -11.056 1.00 79.88 78 PRO A C 1
ATOM 619 O O . PRO A 1 78 ? -5.568 13.350 -9.944 1.00 79.88 78 PRO A O 1
ATOM 622 N N . PRO A 1 79 ? -6.410 14.937 -11.304 1.00 75.44 79 PRO A N 1
ATOM 623 C CA . PRO A 1 79 ? -6.266 16.036 -10.342 1.00 75.44 79 PRO A CA 1
ATOM 624 C C . PRO A 1 79 ? -7.028 15.810 -9.025 1.00 75.44 79 PRO A C 1
ATOM 626 O O . PRO A 1 79 ? -6.617 16.325 -7.991 1.00 75.44 79 PRO A O 1
ATOM 629 N N . ASP A 1 80 ? -8.094 15.005 -9.051 1.00 83.44 80 ASP A N 1
ATOM 630 C CA . ASP A 1 80 ? -8.929 14.681 -7.885 1.00 83.44 80 ASP A CA 1
ATOM 631 C C . ASP A 1 80 ? -8.597 13.306 -7.272 1.00 83.44 80 ASP A C 1
ATOM 633 O O . ASP A 1 80 ? -9.432 12.686 -6.607 1.00 83.44 80 ASP A O 1
ATOM 637 N N . PHE A 1 81 ? -7.396 12.782 -7.540 1.00 84.88 81 PHE A N 1
ATOM 638 C CA . PHE A 1 81 ? -6.930 11.510 -7.001 1.00 84.88 81 PHE A CA 1
ATOM 639 C C . PHE A 1 81 ? -5.910 11.718 -5.864 1.00 84.88 81 PHE A C 1
ATOM 641 O O . PHE A 1 81 ? -4.963 12.486 -6.034 1.00 84.88 81 PHE A O 1
ATOM 648 N N . PRO A 1 82 ? -6.026 11.000 -4.728 1.00 90.06 82 PRO A N 1
ATOM 649 C CA . PRO A 1 82 ? -7.047 10.004 -4.388 1.00 90.06 82 PRO A CA 1
ATOM 650 C C . PRO A 1 82 ? -8.425 10.622 -4.081 1.00 90.06 82 PRO A C 1
ATOM 652 O O . PRO A 1 82 ? -8.498 11.783 -3.682 1.00 90.06 82 PRO A O 1
ATOM 655 N N . PRO A 1 83 ? -9.524 9.850 -4.223 1.00 90.19 83 PRO A N 1
ATOM 656 C CA . PRO A 1 83 ? -10.857 10.324 -3.868 1.00 90.19 83 PRO A CA 1
ATOM 657 C C . PRO A 1 83 ? -10.905 10.767 -2.398 1.00 90.19 83 PRO A C 1
ATOM 659 O O . PRO A 1 83 ? -10.210 10.179 -1.561 1.00 90.19 83 PRO A O 1
ATOM 662 N N . PRO A 1 84 ? -11.748 11.759 -2.062 1.00 91.94 84 PRO A N 1
ATOM 663 C CA . PRO A 1 84 ? -11.832 12.284 -0.710 1.00 91.94 84 PRO A CA 1
ATOM 664 C C . PRO A 1 84 ? -12.246 11.201 0.286 1.00 91.94 84 PRO A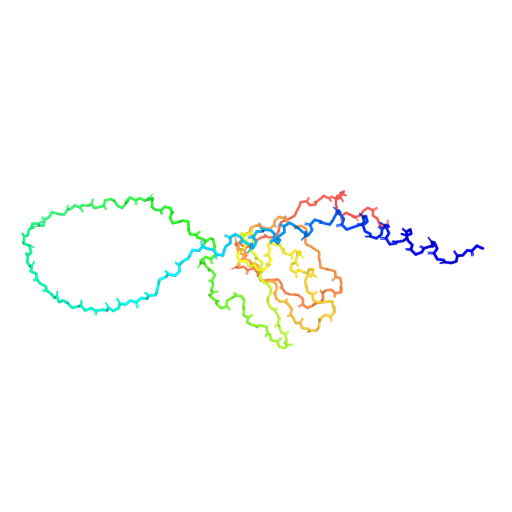 C 1
ATOM 666 O O . PRO A 1 84 ? -13.057 10.315 -0.001 1.00 91.94 84 PRO A O 1
ATOM 669 N N . ASP A 1 85 ? -11.704 11.315 1.492 1.00 94.44 85 ASP A N 1
ATOM 670 C CA . ASP A 1 85 ? -12.031 10.429 2.595 1.00 94.44 85 ASP A CA 1
ATOM 671 C C . ASP A 1 85 ? -13.517 10.526 2.977 1.00 94.44 85 ASP A C 1
ATOM 673 O O . ASP A 1 85 ? -14.099 11.606 3.074 1.00 94.44 85 ASP A O 1
ATOM 677 N N . THR A 1 86 ? -14.128 9.375 3.254 1.00 96.56 86 THR A N 1
ATOM 678 C CA . THR A 1 86 ? -15.537 9.263 3.671 1.00 96.56 86 THR A CA 1
ATOM 679 C C . THR A 1 86 ? -15.649 8.679 5.080 1.00 96.56 86 THR A C 1
ATOM 681 O O . THR A 1 86 ? -14.652 8.296 5.689 1.00 96.56 86 THR A O 1
ATOM 684 N N . ASN A 1 87 ? -16.866 8.539 5.613 1.00 96.12 87 ASN A N 1
ATOM 685 C CA . ASN A 1 87 ? -17.081 7.893 6.916 1.00 96.12 87 ASN A CA 1
ATOM 686 C C . ASN A 1 87 ? -16.746 6.390 6.910 1.00 96.12 87 ASN A C 1
ATOM 688 O O . ASN A 1 87 ? -16.477 5.819 7.963 1.00 96.12 87 ASN A O 1
ATOM 692 N N . THR A 1 88 ? -16.759 5.743 5.742 1.00 97.25 88 THR A N 1
ATOM 693 C CA . THR A 1 88 ? -16.603 4.284 5.617 1.00 97.25 88 THR A CA 1
ATOM 694 C C . THR A 1 88 ? -15.347 3.867 4.867 1.00 97.25 88 THR A C 1
ATOM 696 O O . THR A 1 88 ? -14.922 2.723 5.018 1.00 97.25 88 THR A O 1
ATOM 699 N N . THR A 1 89 ? -14.729 4.770 4.098 1.00 97.94 89 THR A N 1
ATOM 700 C CA . THR A 1 89 ? -13.582 4.452 3.235 1.00 97.94 89 THR A CA 1
ATOM 701 C C . THR A 1 89 ? -12.530 5.562 3.242 1.00 97.94 89 THR A C 1
ATOM 703 O O . THR A 1 89 ? -12.880 6.739 3.140 1.00 97.94 89 THR A O 1
ATOM 706 N N . SER A 1 90 ? -11.257 5.183 3.364 1.00 97.12 90 SER A N 1
ATOM 707 C CA . SER A 1 90 ? -10.084 6.032 3.096 1.00 97.12 90 SER A CA 1
ATOM 708 C C . SER A 1 90 ? -9.289 5.456 1.936 1.00 97.12 90 SER A C 1
ATOM 710 O O . SER A 1 90 ? -9.220 4.230 1.803 1.00 97.12 90 SER A O 1
ATOM 712 N N . THR A 1 91 ? -8.644 6.313 1.147 1.00 97.50 91 THR A N 1
ATOM 713 C CA . THR A 1 91 ? -7.756 5.873 0.061 1.00 97.50 91 THR A CA 1
ATOM 714 C C . THR A 1 91 ? -6.350 6.417 0.264 1.00 97.50 91 THR A C 1
ATOM 716 O O . THR A 1 91 ? -6.152 7.625 0.339 1.00 97.50 91 THR A O 1
ATOM 719 N N . PHE A 1 92 ? -5.365 5.525 0.329 1.00 97.25 92 PHE A N 1
ATOM 720 C CA . PHE A 1 92 ? -3.946 5.859 0.420 1.00 97.25 92 PHE A CA 1
ATOM 721 C C . PHE A 1 92 ? -3.270 5.522 -0.905 1.00 97.25 92 PHE A C 1
ATOM 723 O O . PHE A 1 92 ? -3.283 4.364 -1.322 1.00 97.25 92 PHE A O 1
ATOM 730 N N . CYS A 1 93 ? -2.696 6.529 -1.568 1.00 96.56 93 CYS A N 1
ATOM 731 C CA . CYS A 1 93 ? -1.979 6.318 -2.821 1.00 96.56 93 CYS A CA 1
ATOM 732 C C . CYS A 1 93 ? -0.508 5.961 -2.582 1.00 96.56 93 CYS A C 1
ATOM 734 O O . CYS A 1 93 ? 0.182 6.629 -1.806 1.00 96.56 93 CYS A O 1
ATOM 736 N N . VAL A 1 94 ? -0.026 4.953 -3.308 1.00 97.44 94 VAL A N 1
ATOM 737 C CA . VAL A 1 94 ? 1.364 4.504 -3.313 1.00 97.44 94 VAL A CA 1
ATOM 738 C C . VAL A 1 94 ? 1.964 4.653 -4.708 1.00 97.44 94 VAL A C 1
ATOM 740 O O . VAL A 1 94 ? 1.537 3.987 -5.652 1.00 97.44 94 VAL A O 1
ATOM 743 N N . ASP A 1 95 ? 3.017 5.456 -4.828 1.00 96.06 95 ASP A N 1
ATOM 744 C CA . ASP A 1 95 ? 3.786 5.629 -6.058 1.00 96.06 95 ASP A CA 1
ATOM 745 C C . ASP A 1 95 ? 5.291 5.670 -5.772 1.00 96.06 95 ASP A C 1
ATOM 747 O O . ASP A 1 95 ? 5.795 6.555 -5.083 1.00 96.06 95 ASP A O 1
ATOM 751 N N . ARG A 1 96 ? 6.032 4.728 -6.360 1.00 93.75 96 ARG A N 1
ATOM 752 C CA . ARG A 1 96 ? 7.487 4.601 -6.176 1.00 93.75 96 ARG A CA 1
ATOM 753 C C . 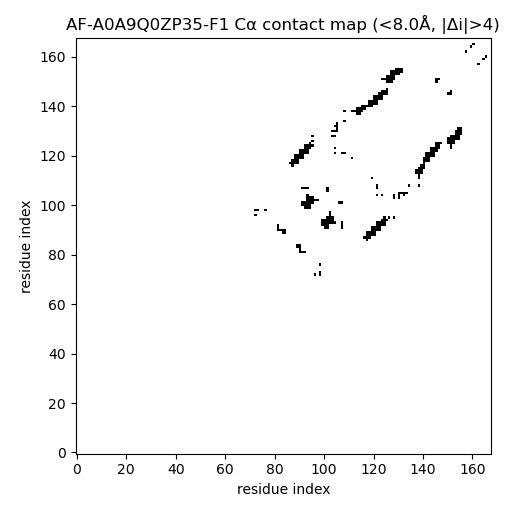ARG A 1 96 ? 8.292 5.797 -6.694 1.00 93.75 96 ARG A C 1
ATOM 755 O O . ARG A 1 96 ? 9.449 5.946 -6.309 1.00 93.75 96 ARG A O 1
ATOM 762 N N . ASN A 1 97 ? 7.712 6.620 -7.569 1.00 92.12 97 ASN A N 1
ATOM 763 C CA . ASN A 1 97 ? 8.361 7.803 -8.128 1.00 92.12 97 ASN A CA 1
ATOM 764 C C . ASN A 1 97 ? 8.046 9.080 -7.327 1.00 92.12 97 ASN A C 1
ATOM 766 O O . ASN A 1 97 ? 8.530 10.152 -7.685 1.00 92.12 97 ASN A O 1
ATOM 770 N N . GLY A 1 98 ? 7.292 8.968 -6.225 1.00 90.88 98 GLY A N 1
ATOM 771 C CA . GLY A 1 98 ? 6.994 10.079 -5.322 1.00 90.88 98 GLY A CA 1
ATOM 772 C C . GLY A 1 98 ? 5.816 10.950 -5.754 1.00 90.88 98 GLY A C 1
ATOM 773 O O . GLY A 1 98 ? 5.658 12.047 -5.228 1.00 90.88 98 GLY A O 1
ATOM 774 N N . CYS A 1 99 ? 4.978 10.480 -6.677 1.00 90.62 99 CYS A N 1
ATOM 775 C CA . CYS A 1 99 ? 3.794 11.211 -7.131 1.00 90.62 99 CYS A CA 1
ATOM 776 C C . CYS A 1 99 ? 2.586 11.098 -6.192 1.00 90.62 99 CYS A C 1
ATOM 778 O O . CYS A 1 99 ? 1.547 11.695 -6.452 1.00 90.62 99 CYS A O 1
ATOM 780 N N . CYS A 1 100 ? 2.721 10.343 -5.100 1.00 91.75 100 CYS A N 1
ATOM 781 C CA . CYS A 1 100 ? 1.666 10.086 -4.128 1.00 91.75 100 CYS A CA 1
ATOM 782 C C . CYS A 1 100 ? 2.133 10.260 -2.681 1.00 91.75 100 CYS A C 1
ATOM 784 O O . CYS A 1 100 ? 3.303 10.517 -2.410 1.00 91.75 100 CYS A O 1
ATOM 786 N N . ASN A 1 101 ? 1.197 10.100 -1.738 1.00 88.69 101 ASN A N 1
ATOM 787 C CA . ASN A 1 101 ? 1.448 10.237 -0.300 1.00 88.69 101 ASN A CA 1
ATOM 788 C C . ASN A 1 101 ? 2.486 9.240 0.235 1.00 88.69 101 ASN A C 1
ATOM 790 O O . ASN A 1 101 ? 3.196 9.556 1.188 1.00 88.69 101 ASN A O 1
ATOM 794 N N . PHE A 1 102 ? 2.566 8.051 -0.364 1.00 97.38 102 PHE A N 1
ATOM 795 C CA . PHE A 1 102 ? 3.484 6.989 0.034 1.00 97.38 102 PHE A CA 1
ATOM 796 C C . PHE A 1 102 ? 4.323 6.535 -1.158 1.00 97.38 102 PHE A C 1
ATOM 798 O O . PHE A 1 102 ? 3.830 6.451 -2.281 1.00 97.38 102 PHE A O 1
ATOM 805 N N . THR A 1 103 ? 5.584 6.190 -0.908 1.00 96.88 103 THR A N 1
ATOM 806 C CA . THR A 1 103 ? 6.480 5.603 -1.919 1.00 96.88 103 THR A CA 1
ATOM 807 C C . THR A 1 103 ? 6.594 4.086 -1.813 1.00 96.88 103 THR A C 1
ATOM 809 O O . THR A 1 103 ? 7.028 3.438 -2.765 1.00 96.88 103 THR A O 1
ATOM 812 N N . THR A 1 104 ? 6.179 3.511 -0.681 1.00 98.19 104 THR A N 1
ATOM 813 C CA . THR A 1 104 ? 6.210 2.067 -0.411 1.00 98.19 104 THR A CA 1
ATOM 814 C C . THR A 1 104 ? 4.860 1.575 0.088 1.00 98.19 104 THR A C 1
ATOM 816 O O . THR A 1 104 ? 4.104 2.313 0.727 1.00 98.19 104 THR A O 1
ATOM 819 N N . ILE A 1 105 ? 4.560 0.310 -0.175 1.00 98.56 105 ILE A N 1
ATOM 820 C CA . ILE A 1 105 ? 3.312 -0.332 0.236 1.00 98.56 105 ILE A CA 1
ATOM 821 C C . ILE A 1 105 ? 3.313 -0.550 1.750 1.00 98.56 105 ILE A C 1
ATOM 823 O O . ILE A 1 105 ? 2.290 -0.317 2.398 1.00 98.56 105 ILE A O 1
ATOM 827 N N . GLN A 1 106 ? 4.455 -0.921 2.339 1.00 98.56 106 GLN A N 1
ATOM 828 C CA . GLN A 1 106 ? 4.556 -1.104 3.787 1.00 98.56 106 GLN A CA 1
ATOM 829 C C . GLN A 1 106 ? 4.273 0.195 4.555 1.00 98.56 106 GLN A C 1
ATOM 831 O O . GLN A 1 106 ? 3.517 0.168 5.523 1.00 98.56 106 GLN A O 1
ATOM 836 N N . SER A 1 107 ? 4.778 1.348 4.092 1.00 98.50 107 SER A N 1
ATOM 837 C CA . SER A 1 107 ? 4.505 2.630 4.767 1.00 98.50 107 SER A CA 1
ATOM 838 C C . SER A 1 107 ? 3.021 3.010 4.737 1.00 98.50 107 SER A C 1
ATOM 840 O O . SER A 1 107 ? 2.498 3.522 5.729 1.00 98.50 107 SER A O 1
ATOM 842 N N . ALA A 1 108 ? 2.312 2.687 3.650 1.00 98.44 108 ALA A N 1
ATOM 843 C CA . ALA A 1 108 ? 0.867 2.870 3.578 1.00 98.44 108 ALA A CA 1
ATOM 844 C C . ALA A 1 108 ? 0.118 1.960 4.567 1.00 98.44 108 ALA A C 1
ATOM 846 O O . ALA A 1 108 ? -0.815 2.423 5.220 1.00 98.44 108 ALA A O 1
ATOM 847 N N . ILE A 1 109 ? 0.534 0.695 4.725 1.00 98.56 109 ILE A N 1
ATOM 848 C CA . ILE A 1 109 ? -0.042 -0.243 5.712 1.00 98.56 109 ILE A CA 1
ATOM 849 C C . ILE A 1 109 ? 0.196 0.248 7.140 1.00 98.56 109 ILE A C 1
ATOM 851 O O . ILE A 1 109 ? -0.716 0.221 7.972 1.00 98.56 109 ILE A O 1
ATOM 855 N N . ASP A 1 110 ? 1.410 0.706 7.432 1.00 98.12 110 ASP A N 1
ATOM 856 C CA . ASP A 1 110 ? 1.793 1.168 8.764 1.00 98.12 110 ASP A CA 1
ATOM 857 C C . ASP A 1 110 ? 0.965 2.388 9.188 1.00 98.12 110 ASP A C 1
ATOM 859 O O . ASP A 1 110 ? 0.591 2.497 10.362 1.00 98.12 110 ASP A O 1
ATOM 863 N N . PHE A 1 111 ? 0.587 3.232 8.224 1.00 97.56 111 PHE A N 1
ATOM 864 C CA . PHE A 1 111 ? -0.266 4.402 8.425 1.00 97.56 111 PHE A CA 1
ATOM 865 C C . PHE A 1 111 ? -1.753 4.068 8.663 1.00 97.56 111 PHE A C 1
ATOM 867 O O . PHE A 1 111 ? -2.480 4.875 9.243 1.00 97.56 111 PHE A O 1
ATOM 874 N N . VAL A 1 112 ? -2.231 2.878 8.277 1.00 97.50 112 VAL A N 1
ATOM 875 C CA . VAL A 1 112 ? -3.627 2.457 8.520 1.00 97.50 112 VAL A CA 1
ATOM 876 C C . VAL A 1 112 ? -3.932 2.431 10.019 1.00 97.50 112 VAL A C 1
ATOM 878 O O . VAL A 1 112 ? -3.145 1.920 10.807 1.00 97.50 112 VAL A O 1
ATOM 881 N N . ALA A 1 113 ? -5.094 2.921 10.449 1.00 97.00 113 ALA A N 1
ATOM 882 C CA . ALA A 1 113 ? -5.480 2.845 11.857 1.00 97.00 113 ALA A CA 1
ATOM 883 C C . ALA A 1 113 ? -5.627 1.386 12.340 1.00 97.00 113 ALA A C 1
ATOM 885 O O . ALA A 1 113 ? -6.177 0.524 11.652 1.00 97.00 113 ALA A O 1
ATOM 886 N N . ASN A 1 114 ? -5.157 1.104 13.556 1.00 98.06 114 ASN A N 1
ATOM 887 C CA . ASN A 1 114 ? -5.299 -0.222 14.160 1.00 98.06 114 ASN A CA 1
ATOM 888 C C . ASN A 1 114 ? -6.777 -0.511 14.476 1.00 98.06 114 ASN A C 1
ATOM 890 O O . ASN A 1 114 ? -7.485 0.368 14.962 1.00 98.06 114 ASN A O 1
ATOM 894 N N . TYR A 1 115 ? -7.222 -1.747 14.231 1.00 97.25 115 TYR A N 1
ATOM 895 C CA . TYR A 1 115 ? -8.594 -2.224 14.469 1.00 97.25 115 TYR A CA 1
ATOM 896 C C . TYR A 1 115 ? -9.681 -1.353 13.812 1.00 97.25 115 TYR A C 1
ATOM 898 O O . TYR A 1 115 ? -10.797 -1.229 14.320 1.00 97.25 115 TYR A O 1
ATOM 906 N N . SER A 1 116 ? -9.348 -0.726 12.679 1.00 95.88 116 SER A N 1
ATOM 907 C CA . SER A 1 116 ? -10.256 0.152 11.948 1.00 95.88 116 SER A CA 1
ATOM 908 C C . SER A 1 116 ? -11.478 -0.605 11.431 1.00 95.88 116 SER A C 1
ATOM 910 O O . SER A 1 116 ? -11.342 -1.593 10.715 1.00 95.88 116 SER A O 1
ATOM 912 N N . GLN A 1 117 ? -12.678 -0.096 11.719 1.00 96.12 117 GLN A N 1
ATOM 913 C CA . GLN A 1 117 ? -13.922 -0.516 11.052 1.00 96.12 117 GLN A CA 1
ATOM 914 C C . GLN A 1 117 ? -14.099 0.162 9.681 1.00 96.12 117 GLN A C 1
ATOM 916 O O . GLN A 1 117 ? -14.886 -0.286 8.852 1.00 96.12 117 GLN A O 1
ATOM 921 N N . LYS A 1 118 ? -13.354 1.246 9.439 1.00 97.25 118 LYS A N 1
ATOM 922 C CA . LYS A 1 118 ? -13.297 1.957 8.162 1.00 97.25 118 LYS A CA 1
ATOM 923 C C . LYS A 1 118 ? -12.421 1.165 7.190 1.00 97.25 118 LYS A C 1
ATOM 925 O O . LYS A 1 118 ? -11.317 0.759 7.559 1.00 97.25 118 LYS A O 1
ATOM 930 N N . ARG A 1 119 ? -12.894 0.966 5.959 1.00 98.25 119 ARG A N 1
ATOM 931 C CA . ARG A 1 119 ? -12.122 0.325 4.889 1.00 98.25 119 ARG A CA 1
ATOM 932 C C . ARG A 1 119 ? -10.985 1.241 4.454 1.00 98.25 119 ARG A C 1
ATOM 934 O O . ARG A 1 119 ? -11.220 2.412 4.163 1.00 98.25 119 ARG A O 1
ATOM 941 N N . THR A 1 120 ? -9.780 0.704 4.332 1.00 98.38 120 THR A N 1
ATOM 942 C CA . THR A 1 120 ? -8.667 1.426 3.712 1.00 98.38 120 THR A CA 1
ATOM 943 C C . THR A 1 120 ? -8.308 0.791 2.381 1.00 98.38 120 THR A C 1
ATOM 945 O O . THR A 1 120 ? -7.970 -0.390 2.313 1.00 98.38 120 THR A O 1
ATOM 948 N N . ILE A 1 121 ? -8.381 1.578 1.314 1.00 98.25 121 ILE A N 1
ATOM 949 C CA . ILE A 1 121 ? -7.922 1.197 -0.017 1.00 98.25 121 ILE A CA 1
ATOM 950 C C . ILE A 1 121 ? -6.490 1.700 -0.166 1.00 98.25 121 ILE A C 1
ATOM 952 O O . ILE A 1 121 ? -6.248 2.902 -0.190 1.00 98.25 121 ILE A O 1
ATOM 956 N N . ILE A 1 122 ? -5.542 0.779 -0.265 1.00 98.25 122 ILE A N 1
ATOM 957 C CA . ILE A 1 122 ? -4.169 1.067 -0.664 1.00 98.25 122 ILE A CA 1
ATOM 958 C C . ILE A 1 122 ? -4.140 0.959 -2.185 1.00 98.25 122 ILE A C 1
ATOM 960 O O . ILE A 1 122 ? -4.119 -0.139 -2.748 1.00 98.25 122 ILE A O 1
ATOM 964 N N . TRP A 1 123 ? -4.220 2.109 -2.843 1.00 97.38 123 TRP A N 1
ATOM 965 C CA . TRP A 1 123 ? -4.158 2.210 -4.293 1.00 97.38 123 TRP A CA 1
ATOM 966 C C . TRP A 1 123 ? -2.696 2.279 -4.715 1.00 97.38 123 TRP A C 1
ATOM 968 O O . TRP A 1 123 ? -1.948 3.143 -4.262 1.00 97.38 123 TRP A O 1
ATOM 978 N N . ILE A 1 124 ? -2.279 1.341 -5.552 1.00 97.19 124 ILE A N 1
ATOM 979 C CA . ILE A 1 124 ? -0.889 1.134 -5.938 1.00 97.19 124 ILE A CA 1
ATOM 980 C C . ILE A 1 124 ? -0.763 1.520 -7.408 1.00 97.19 124 ILE A C 1
ATOM 982 O O . ILE A 1 124 ? -1.471 0.975 -8.265 1.00 97.19 124 ILE A O 1
ATOM 986 N N . ASN A 1 125 ? 0.129 2.466 -7.696 1.00 95.88 125 ASN A N 1
ATOM 987 C CA . ASN A 1 125 ? 0.395 2.880 -9.064 1.00 95.88 125 ASN A CA 1
ATOM 988 C C . ASN A 1 125 ? 1.044 1.743 -9.885 1.00 95.88 125 ASN A C 1
ATOM 990 O O . ASN A 1 125 ? 1.421 0.682 -9.376 1.00 95.88 125 ASN A O 1
ATOM 994 N N . SER A 1 126 ? 1.154 1.943 -11.195 1.00 94.81 126 SER A N 1
ATOM 995 C CA . SER A 1 126 ? 1.886 1.027 -12.068 1.00 94.81 126 SER A CA 1
ATOM 996 C C . SER A 1 126 ? 3.364 0.983 -11.678 1.00 94.81 126 SER A C 1
ATOM 998 O O . SER A 1 126 ? 3.998 2.009 -11.433 1.00 94.81 126 SER A O 1
ATOM 1000 N N . GLY A 1 127 ? 3.935 -0.214 -11.651 1.00 95.06 127 GLY A N 1
ATOM 1001 C CA . GLY A 1 127 ? 5.333 -0.427 -11.320 1.00 95.06 127 GLY A CA 1
ATOM 1002 C C . GLY A 1 127 ? 5.595 -1.765 -10.645 1.00 95.06 127 GLY A C 1
ATOM 1003 O O . GLY A 1 127 ? 4.688 -2.478 -10.212 1.00 95.06 127 GLY A O 1
ATOM 1004 N N . ILE A 1 128 ? 6.885 -2.084 -10.545 1.00 97.44 128 ILE A N 1
ATOM 1005 C CA . ILE A 1 128 ? 7.379 -3.207 -9.749 1.00 97.44 128 ILE A CA 1
ATOM 1006 C C . ILE A 1 128 ? 7.834 -2.667 -8.394 1.00 97.44 128 ILE A C 1
ATOM 1008 O O . ILE A 1 128 ? 8.698 -1.785 -8.342 1.00 97.44 128 ILE A O 1
ATOM 1012 N N . TYR A 1 129 ? 7.261 -3.203 -7.323 1.00 97.94 129 TYR A N 1
ATOM 1013 C CA . TYR A 1 129 ? 7.540 -2.851 -5.936 1.00 97.94 129 TYR A CA 1
ATOM 1014 C C . TYR A 1 129 ? 8.339 -3.988 -5.297 1.00 97.94 129 TYR A C 1
ATOM 1016 O O . TYR A 1 129 ? 7.798 -5.057 -5.022 1.00 97.94 129 TYR A O 1
ATOM 1024 N N . TYR A 1 130 ? 9.644 -3.772 -5.119 1.00 97.50 130 TYR A N 1
ATOM 1025 C CA . TYR A 1 130 ? 10.556 -4.744 -4.513 1.00 97.50 130 TYR A CA 1
ATOM 1026 C C . TYR A 1 130 ? 10.582 -4.572 -2.991 1.00 97.50 130 TYR A C 1
ATOM 1028 O O . TYR A 1 130 ? 11.464 -3.907 -2.450 1.00 97.50 130 TYR A O 1
ATOM 1036 N N . GLU A 1 131 ? 9.598 -5.139 -2.299 1.00 97.00 131 GLU A N 1
ATOM 1037 C CA . GLU A 1 131 ? 9.469 -5.029 -0.845 1.00 97.00 131 GLU A CA 1
ATOM 1038 C C . GLU A 1 131 ? 8.745 -6.237 -0.240 1.00 97.00 131 GLU A C 1
ATOM 1040 O O . GLU A 1 131 ? 7.849 -6.824 -0.851 1.00 97.00 131 GLU A O 1
ATOM 1045 N N . LYS A 1 132 ? 9.128 -6.608 0.988 1.00 95.75 132 LYS A N 1
ATOM 1046 C CA . LYS A 1 132 ? 8.391 -7.589 1.786 1.00 95.75 132 LYS A CA 1
ATOM 1047 C C . LYS A 1 132 ? 7.219 -6.877 2.435 1.00 95.75 132 LYS A C 1
ATOM 1049 O O . LYS A 1 132 ? 7.423 -6.020 3.288 1.00 95.75 132 LYS A O 1
ATOM 1054 N N . VAL A 1 133 ? 6.007 -7.265 2.060 1.00 97.62 133 VAL A N 1
ATOM 1055 C CA . VAL A 1 133 ? 4.782 -6.693 2.620 1.00 97.62 133 VAL A CA 1
ATOM 1056 C C . VAL A 1 133 ? 4.236 -7.611 3.706 1.00 97.62 133 VAL A C 1
ATOM 1058 O O . VAL A 1 133 ? 3.988 -8.793 3.462 1.00 97.62 133 VAL A O 1
ATOM 1061 N N . SER A 1 134 ? 4.016 -7.066 4.900 1.00 96.94 134 SER A N 1
ATOM 1062 C CA . SER A 1 134 ? 3.354 -7.762 6.003 1.00 96.94 134 SER A CA 1
ATOM 1063 C C . SER A 1 134 ? 2.157 -6.954 6.484 1.00 96.94 134 SER A C 1
ATOM 1065 O O . SER A 1 134 ? 2.274 -5.763 6.773 1.00 96.94 134 SER A O 1
ATOM 1067 N N . VAL A 1 135 ? 1.000 -7.611 6.592 1.00 97.81 135 VAL A N 1
ATOM 1068 C CA . VAL A 1 135 ? -0.217 -7.034 7.173 1.00 97.81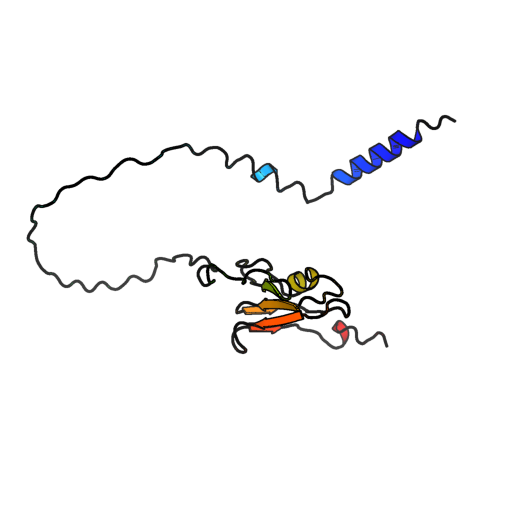 135 VAL A CA 1
ATOM 1069 C C . VAL A 1 135 ? -0.419 -7.649 8.559 1.00 97.81 135 VAL A C 1
ATOM 1071 O O . VAL A 1 135 ? -0.857 -8.799 8.662 1.00 97.81 135 VAL A O 1
ATOM 1074 N N . PRO A 1 136 ? -0.098 -6.926 9.647 1.00 97.44 136 PRO A N 1
ATOM 1075 C CA . PRO A 1 136 ? -0.344 -7.412 10.996 1.00 97.44 136 PRO A CA 1
ATOM 1076 C C . PRO A 1 136 ? -1.827 -7.711 11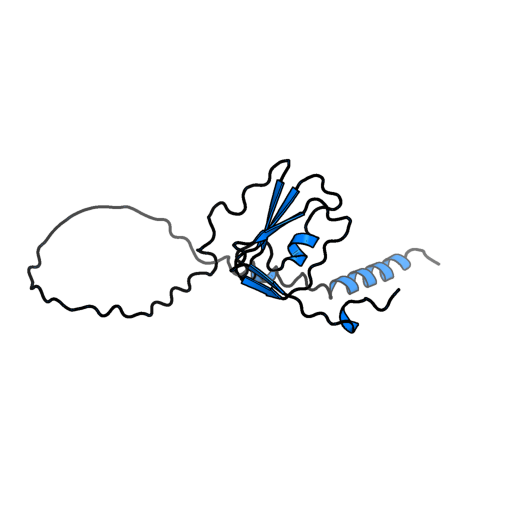.228 1.00 97.44 136 PRO A C 1
ATOM 1078 O O . PRO A 1 136 ? -2.700 -7.007 10.725 1.00 97.44 136 PRO A O 1
ATOM 1081 N N . ARG A 1 137 ? -2.133 -8.695 12.085 1.00 96.88 137 ARG A N 1
ATOM 1082 C CA . ARG A 1 137 ? -3.522 -9.108 12.390 1.00 96.88 137 ARG A CA 1
ATOM 1083 C C . ARG A 1 137 ? -4.427 -7.967 12.881 1.00 96.88 137 ARG A C 1
ATOM 1085 O O . ARG A 1 137 ? -5.642 -8.047 12.730 1.00 96.88 137 ARG A O 1
ATOM 1092 N N . TYR A 1 138 ? -3.847 -6.925 13.474 1.00 97.50 138 TYR A N 1
ATOM 1093 C CA . TYR A 1 138 ? -4.566 -5.752 13.974 1.00 97.50 138 TYR A CA 1
ATOM 1094 C C . TYR A 1 138 ? -4.791 -4.654 12.916 1.00 97.50 138 TYR A C 1
ATOM 1096 O O . TYR A 1 138 ? -5.497 -3.689 13.194 1.00 97.50 138 TYR A O 1
ATOM 1104 N N . LYS A 1 139 ? -4.227 -4.772 11.708 1.00 97.81 139 LYS A N 1
ATOM 1105 C CA . LYS A 1 139 ? -4.472 -3.869 10.571 1.00 97.81 139 LYS A CA 1
ATOM 1106 C C . LYS A 1 139 ? -5.594 -4.447 9.694 1.00 97.81 139 LYS A C 1
ATOM 1108 O O . LYS A 1 139 ? -5.348 -5.104 8.688 1.00 97.81 139 LYS A O 1
ATOM 1113 N N . GLN A 1 140 ? -6.837 -4.274 10.133 1.00 95.94 140 GLN A N 1
ATOM 1114 C CA . GLN A 1 140 ? -8.019 -4.877 9.501 1.00 95.94 140 GLN A CA 1
ATOM 1115 C C . GLN A 1 140 ? -8.584 -4.008 8.364 1.00 95.94 140 GLN A C 1
ATOM 1117 O O . GLN A 1 140 ? -8.268 -2.827 8.262 1.00 95.94 140 GLN A O 1
ATOM 1122 N N . ASN A 1 141 ? -9.451 -4.594 7.528 1.00 97.81 141 ASN A N 1
ATOM 1123 C CA . ASN A 1 141 ? -10.217 -3.899 6.479 1.00 97.81 141 ASN A CA 1
ATOM 1124 C C . ASN A 1 141 ? -9.376 -3.182 5.401 1.00 97.81 141 ASN A C 1
ATOM 1126 O O . ASN A 1 141 ? -9.800 -2.169 4.841 1.00 97.81 141 ASN A O 1
ATOM 1130 N N . ILE A 1 142 ? -8.207 -3.736 5.069 1.00 98.44 142 ILE A N 1
ATOM 1131 C CA . ILE A 1 142 ? -7.336 -3.242 3.994 1.00 98.44 142 ILE A CA 1
ATOM 1132 C C . ILE A 1 142 ? -7.705 -3.895 2.654 1.00 98.44 142 ILE A C 1
ATOM 1134 O O . ILE A 1 142 ? -7.971 -5.092 2.575 1.00 98.44 142 ILE A O 1
ATOM 1138 N N . THR A 1 143 ? -7.705 -3.112 1.578 1.00 98.44 143 THR A N 1
ATOM 1139 C CA . THR A 1 143 ? -7.788 -3.581 0.187 1.00 98.44 143 THR A CA 1
ATOM 1140 C C . THR A 1 143 ? -6.592 -3.055 -0.592 1.00 98.44 143 THR A C 1
ATOM 1142 O O . THR A 1 143 ? -6.372 -1.850 -0.601 1.00 98.44 143 THR A O 1
ATOM 1145 N N . PHE A 1 144 ? -5.863 -3.927 -1.287 1.00 98.19 144 PHE A N 1
ATOM 1146 C CA . PHE A 1 144 ? -4.849 -3.514 -2.259 1.00 98.19 144 PHE A CA 1
ATOM 1147 C C . PHE A 1 144 ? -5.474 -3.410 -3.650 1.00 98.19 144 PHE A C 1
ATOM 1149 O O . PHE A 1 144 ? -6.127 -4.352 -4.103 1.00 98.19 144 PHE A O 1
ATOM 1156 N N . GLN A 1 145 ? -5.271 -2.282 -4.326 1.00 97.38 145 GLN A N 1
ATOM 1157 C CA . GLN A 1 145 ? -5.791 -2.035 -5.668 1.00 97.38 145 GLN A CA 1
ATOM 1158 C C . GLN A 1 145 ? -4.674 -1.525 -6.582 1.00 97.38 145 GLN A C 1
ATOM 1160 O O . GLN A 1 145 ? -4.292 -0.364 -6.499 1.00 97.38 145 GLN A O 1
ATOM 1165 N N . GLY A 1 146 ? -4.148 -2.397 -7.444 1.00 96.19 146 GLY A N 1
ATOM 1166 C CA . GLY A 1 146 ? -3.189 -2.020 -8.490 1.00 96.19 146 GLY A CA 1
ATOM 1167 C C . GLY A 1 146 ? -3.862 -1.420 -9.729 1.00 96.19 146 GLY A C 1
ATOM 1168 O O . GLY A 1 146 ? -5.077 -1.542 -9.896 1.00 96.19 146 GLY A O 1
ATOM 1169 N N . GLN A 1 147 ? -3.067 -0.834 -10.630 1.00 93.75 147 GLN A N 1
ATOM 1170 C CA . GLN A 1 147 ? -3.556 -0.289 -11.912 1.00 93.75 147 GLN A CA 1
ATOM 1171 C C . GLN A 1 147 ? -3.903 -1.366 -12.940 1.00 93.75 147 GLN A C 1
ATOM 1173 O O . GLN A 1 147 ? -4.582 -1.099 -13.928 1.00 93.75 147 GLN A O 1
ATOM 1178 N N . GLY A 1 148 ? -3.436 -2.591 -12.718 1.00 93.44 148 GLY A N 1
ATOM 1179 C CA . GLY A 1 148 ? -3.682 -3.716 -13.601 1.00 93.44 148 GLY A CA 1
ATOM 1180 C C . GLY A 1 148 ? -2.783 -4.891 -13.254 1.00 93.44 148 GLY A C 1
ATOM 1181 O O . GLY A 1 148 ? -1.694 -4.723 -12.707 1.00 93.44 148 GLY A O 1
ATOM 1182 N N . TYR A 1 149 ? -3.231 -6.097 -13.595 1.00 94.12 149 TYR A N 1
ATOM 1183 C CA . TYR A 1 149 ? -2.481 -7.322 -13.302 1.00 94.12 149 TYR A CA 1
ATOM 1184 C C . TYR A 1 149 ? -1.153 -7.418 -14.077 1.00 94.12 149 TYR A C 1
ATOM 1186 O O . TYR A 1 149 ? -0.246 -8.120 -13.647 1.00 94.12 149 TYR A O 1
ATOM 1194 N N . THR A 1 150 ? -1.035 -6.726 -15.218 1.00 96.38 150 THR A N 1
ATOM 1195 C CA . THR A 1 150 ? 0.196 -6.655 -16.026 1.00 96.38 150 THR A CA 1
ATOM 1196 C C . THR A 1 150 ? 1.082 -5.462 -15.686 1.00 96.38 150 THR A C 1
ATOM 1198 O O . THR A 1 150 ? 2.244 -5.450 -16.084 1.00 96.38 150 THR A O 1
ATOM 1201 N N . SER A 1 151 ? 0.553 -4.449 -14.995 1.00 95.88 151 SER A N 1
ATOM 1202 C CA . SER A 1 151 ? 1.239 -3.173 -14.767 1.00 95.88 151 SER A CA 1
ATOM 1203 C C . SER A 1 151 ? 1.701 -2.976 -13.327 1.00 95.88 151 SER A C 1
ATOM 1205 O O . SER A 1 151 ? 2.655 -2.233 -13.104 1.00 95.88 151 SER A O 1
ATOM 1207 N N . THR A 1 152 ? 1.081 -3.648 -12.356 1.00 97.12 152 THR A N 1
ATOM 1208 C CA . THR A 1 152 ? 1.449 -3.563 -10.939 1.00 97.12 152 THR A CA 1
ATOM 1209 C C . THR A 1 152 ? 1.889 -4.932 -10.429 1.00 97.12 152 THR A C 1
ATOM 1211 O O . THR A 1 152 ? 1.122 -5.892 -10.470 1.00 97.12 152 THR A O 1
ATOM 1214 N N . ALA A 1 153 ? 3.109 -5.016 -9.899 1.00 97.88 153 ALA A N 1
ATOM 1215 C CA . ALA A 1 153 ? 3.641 -6.230 -9.287 1.00 97.88 153 ALA A CA 1
ATOM 1216 C C . ALA A 1 153 ? 4.340 -5.917 -7.961 1.00 97.88 153 ALA A C 1
ATOM 1218 O O . ALA A 1 153 ? 5.137 -4.984 -7.876 1.00 97.88 153 ALA A O 1
ATOM 1219 N N . ILE A 1 154 ? 4.072 -6.735 -6.945 1.00 97.88 154 ILE A N 1
ATOM 1220 C CA . ILE A 1 154 ? 4.785 -6.726 -5.664 1.00 97.88 154 ILE A CA 1
ATOM 1221 C C . ILE A 1 154 ? 5.683 -7.956 -5.658 1.00 97.88 154 ILE A C 1
ATOM 1223 O O . ILE A 1 154 ? 5.204 -9.070 -5.877 1.00 97.88 154 ILE A O 1
ATOM 1227 N N . VAL A 1 155 ? 6.981 -7.756 -5.460 1.00 97.81 155 VAL A N 1
ATOM 1228 C CA . VAL A 1 155 ? 7.991 -8.803 -5.605 1.00 97.81 155 VAL A CA 1
ATOM 1229 C C . VAL A 1 155 ? 8.881 -8.826 -4.373 1.00 97.81 155 VAL A C 1
ATOM 1231 O O . VAL A 1 155 ? 9.357 -7.793 -3.908 1.00 97.81 155 VAL A O 1
ATOM 1234 N N . TRP A 1 156 ? 9.153 -10.027 -3.874 1.00 96.38 156 TRP A N 1
ATOM 1235 C CA . TRP A 1 156 ? 10.108 -10.255 -2.800 1.00 96.38 156 TRP A CA 1
ATOM 1236 C C . TRP A 1 156 ? 10.882 -11.552 -3.042 1.00 96.38 156 TRP A C 1
ATOM 1238 O O . TRP A 1 156 ? 10.366 -12.470 -3.676 1.00 96.38 156 TRP A O 1
ATOM 1248 N N . ASN A 1 157 ? 12.120 -11.624 -2.550 1.00 94.31 157 ASN A N 1
ATOM 1249 C CA . ASN A 1 157 ? 13.032 -12.744 -2.785 1.00 94.31 157 ASN A CA 1
ATOM 1250 C C . ASN A 1 157 ? 13.401 -13.445 -1.468 1.00 94.31 157 ASN A C 1
ATOM 1252 O O . ASN A 1 157 ? 14.536 -13.344 -1.004 1.00 94.31 157 ASN A O 1
ATOM 1256 N N . ASP A 1 158 ? 12.427 -14.120 -0.849 1.00 91.38 158 ASP A N 1
ATOM 1257 C CA . ASP A 1 158 ? 12.678 -14.952 0.330 1.00 91.38 158 ASP A CA 1
ATOM 1258 C C . ASP A 1 158 ? 13.107 -16.374 -0.045 1.00 91.38 158 ASP A C 1
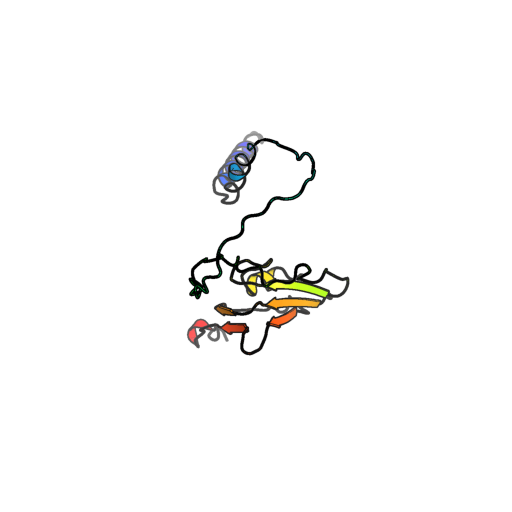ATOM 1260 O O . ASP A 1 158 ? 12.620 -16.974 -1.001 1.00 91.38 158 ASP A O 1
ATOM 1264 N N . THR A 1 159 ? 13.986 -16.934 0.778 1.00 89.56 159 THR A N 1
ATOM 1265 C CA . THR A 1 159 ? 14.391 -18.342 0.773 1.00 89.56 159 THR A CA 1
ATOM 1266 C C . THR A 1 159 ? 13.886 -19.024 2.045 1.00 89.56 159 THR A C 1
ATOM 1268 O O . THR A 1 159 ? 13.453 -18.345 2.976 1.00 89.56 159 THR A O 1
ATOM 1271 N N . ALA A 1 160 ? 13.976 -20.357 2.134 1.00 85.44 160 ALA A N 1
ATOM 1272 C CA . ALA A 1 160 ? 13.626 -21.087 3.360 1.00 85.44 160 ALA A CA 1
ATOM 1273 C C . ALA A 1 160 ? 14.304 -20.473 4.604 1.00 85.44 160 ALA A C 1
ATOM 1275 O O . ALA A 1 160 ? 13.619 -20.148 5.568 1.00 85.44 160 ALA A O 1
ATOM 1276 N N . THR A 1 161 ? 15.601 -20.160 4.507 1.00 86.38 161 THR A N 1
ATOM 1277 C CA . THR A 1 161 ? 16.396 -19.546 5.583 1.00 86.38 161 THR A CA 1
ATOM 1278 C C . THR A 1 161 ? 15.991 -18.102 5.911 1.00 86.38 161 THR A C 1
ATOM 1280 O O . THR A 1 161 ? 16.066 -17.691 7.064 1.00 86.38 161 THR A O 1
ATOM 1283 N N . SER A 1 162 ? 15.558 -17.296 4.932 1.00 86.19 162 SER A N 1
ATOM 1284 C CA . SER A 1 162 ? 15.175 -15.889 5.180 1.00 86.19 162 SER A CA 1
ATOM 1285 C C . SER A 1 162 ? 13.687 -15.697 5.500 1.00 86.19 162 SER A C 1
ATOM 1287 O O . SER A 1 162 ? 13.271 -14.612 5.911 1.00 86.19 162 SER A O 1
ATOM 1289 N N . SER A 1 163 ? 12.879 -16.746 5.328 1.00 80.25 163 SER A N 1
ATOM 1290 C CA . SER A 1 163 ? 11.426 -16.704 5.522 1.00 80.25 163 SER A CA 1
ATOM 1291 C C . SER A 1 163 ? 10.991 -16.689 6.994 1.00 80.25 163 SER A C 1
ATOM 1293 O O . SER A 1 163 ? 9.858 -16.302 7.281 1.00 80.25 163 SER A O 1
ATOM 1295 N N . GLY A 1 164 ? 11.883 -17.049 7.928 1.00 77.25 164 GLY A N 1
ATOM 1296 C CA . GLY A 1 164 ? 11.585 -17.125 9.363 1.00 77.25 164 GLY A CA 1
ATOM 1297 C C . GLY A 1 164 ? 10.846 -18.400 9.790 1.00 77.25 164 GLY A C 1
ATOM 1298 O O . GLY A 1 164 ? 10.275 -18.423 10.878 1.00 77.25 164 GLY A O 1
ATOM 1299 N N . GLY A 1 165 ? 10.848 -19.441 8.947 1.00 69.00 165 GLY A N 1
ATOM 1300 C CA . GLY A 1 165 ? 10.214 -20.740 9.213 1.00 69.00 165 GLY A CA 1
ATOM 1301 C C . GLY A 1 165 ? 10.922 -21.617 10.255 1.00 69.00 165 GLY A C 1
ATOM 1302 O O . GLY A 1 165 ? 10.376 -22.643 10.645 1.00 69.00 165 GLY A O 1
ATOM 1303 N N . ASP A 1 166 ? 12.095 -21.205 10.738 1.00 58.56 166 ASP A N 1
ATOM 1304 C CA . ASP A 1 166 ? 12.994 -22.032 11.556 1.00 58.56 166 ASP A CA 1
ATOM 1305 C C . ASP A 1 166 ? 12.679 -21.974 13.072 1.00 58.56 166 ASP A C 1
ATOM 1307 O O . ASP A 1 166 ? 13.427 -22.514 13.882 1.00 58.56 166 ASP A O 1
ATOM 1311 N N . ASN A 1 167 ? 11.580 -21.315 13.471 1.00 53.91 167 ASN A N 1
ATOM 1312 C CA . ASN A 1 167 ? 11.182 -21.089 14.872 1.00 53.91 167 ASN A CA 1
ATOM 1313 C C . ASN A 1 167 ? 9.855 -21.792 15.250 1.00 53.91 167 ASN A C 1
ATOM 1315 O O . ASN A 1 167 ? 8.991 -21.167 15.873 1.00 53.91 167 ASN A O 1
ATOM 1319 N N . LEU A 1 168 ? 9.669 -23.055 14.847 1.00 45.12 168 LEU A N 1
ATOM 1320 C CA . LEU A 1 168 ? 8.544 -23.907 15.276 1.00 45.12 168 LEU A CA 1
ATOM 1321 C C . LEU A 1 168 ? 8.979 -24.952 16.306 1.00 45.12 168 LEU A C 1
ATOM 1323 O O . LEU A 1 168 ? 10.046 -25.571 16.099 1.00 45.12 168 LEU A O 1
#

Sequence (168 aa):
MSLKNISFAILVALLAAAISNPYLSLWHRLIELGLATFSPPIFATFIANSIEEGHHHHHHHNKHPSDRKMANICEDFPPDFPPPDTNTTSTFCVDRNGCCNFTTIQSAIDFVANYSQKRTIIWINSGIYYEKVSVPRYKQNITFQGQGYTSTAIVWNDTATSSGGDNL

Solvent-accessible surface area (backbone atoms only — not comparable to full-atom values): 11350 Å² total; per-residue (Å²): 138,74,84,74,62,64,58,58,60,54,52,54,53,56,57,62,65,62,77,77,54,86,80,76,71,63,67,78,69,66,69,76,81,75,79,80,80,89,83,88,89,84,86,89,80,91,86,86,90,83,90,86,88,82,81,94,72,92,71,82,75,75,80,76,91,72,80,78,67,76,68,58,91,47,74,85,55,62,92,71,62,65,60,80,72,56,95,55,40,40,56,46,42,26,20,80,86,60,71,37,90,22,55,42,68,54,62,50,58,70,67,49,59,72,67,33,88,42,33,35,36,42,36,34,47,69,43,80,43,83,52,83,76,78,80,56,92,53,56,41,53,69,40,82,42,59,73,35,90,90,46,29,45,80,41,71,91,74,47,77,86,71,64,66,72,87,81,122

Foldseek 3Di:
DDPVPVVVVVVVVVVVVVVPDPPPPPPVVPPVVPDDDDDDDDDDDDDDDDDDDDDDDPDPPPPDPDPPPVPVPQPPDDPCPPPDDDPAEDEAEEPCSPNGPHPAPQVLLVPADFQDNHAYEYEYEFDEHEDDHDRDPRSPRYHYHYPDPVGYHYDYDDDPVRPPPPPD

Organism: Salix viminalis (NCBI:txid40686)

Nearest PDB structures (foldseek):
  1gq8-assembly1_A  TM=8.651E-01  e=7.981E-05  Daucus carota
  1xg2-assembly1_A  TM=8.910E-01  e=1.448E-03  Solanum lycopersicum
  2z86-assembly2_C  TM=2.951E-01  e=8.659E+00  Escherichia coli

InterPro domains:
  IPR000070 Pectinesterase, catalytic [PF01095] (94-157)
  IPR011050 Pectin lyase fold/virulence factor [SSF51126] (90-160)
  IPR012334 Pectin lyase fold [G3DSA:2.160.20.10] (46-167)

Radius of gyration: 28.75 Å; Cα contacts (8 Å, |Δi|>4): 159; chains: 1; bounding box: 40×70×103 Å

Secondary structure (DSSP, 8-state):
--TTSHHHHHHHHHHHTTTT-GGGGSGGGSSSSS--------------------------------------TTTTS-TT-SPPP-SSEEEEEE-TTSSSSBSSHHHHHHHSPTT-SSEEEEEE-SEEEE------TTS-SEEEEES-TTTEEEE----TTTTTTT--

pLDDT: mean 73.47, std 23.48, range [33.34, 98.56]

Mean predicted aligned error: 18.37 Å